Protein AF-A0A399QCA8-F1 (afdb_monomer_lite)

Secondary structure (DSSP, 8-state):
--SS------PPPPHHHHHHHHHHHHHHHHHHHHHHHHHHHHHHHTT-S-HHHHHHHHHHHHHIIIIIHHHHHHHHHTS--HHHHHTT-----TTSPPP---

Organism: NCBI:txid33014

Radius of gyration: 18.51 Å; chains: 1; bounding box: 32×26×60 Å

Foldseek 3Di:
DDDDPDPDPDDDDDPVLVVQLVVVLLVVLVVQLVVQLVVLVVCVVVVNDDPVRSVVSNVVSVCCSPPVVVVCQQAVVQQCHPSCVVSVHGDADPNRHTDHDD

InterPro domains:
  IPR010432 RDD [PF06271] (13-101)

Sequence (102 aa):
MVGEAVALDVRPAGFVLRAAGAAIDVIASLVVGLLLVLLVGRLAGAGLLDDASSAACAIAAVVLAIVVMPVVVEVASRGRSLGRWAVGARIVRADGGGIGLR

pLDDT: mean 91.01, std 11.08, range [40.28, 98.31]

Structure (mmCIF, N/CA/C/O backbone):
data_AF-A0A399QCA8-F1
#
_entry.id   AF-A0A399QCA8-F1
#
loop_
_atom_site.group_PDB
_atom_site.id
_atom_site.type_symbol
_atom_site.label_atom_id
_atom_site.label_alt_id
_atom_site.label_comp_id
_atom_site.label_asym_id
_atom_site.label_entity_id
_atom_site.label_seq_id
_atom_site.pdbx_PDB_ins_code
_atom_site.Cartn_x
_atom_site.Cartn_y
_atom_site.Cartn_z
_atom_site.occupancy
_atom_site.B_iso_or_equiv
_atom_site.auth_seq_id
_atom_site.auth_comp_id
_atom_site.auth_asym_id
_atom_site.auth_atom_id
_atom_site.pdbx_PDB_model_num
ATOM 1 N N . MET A 1 1 ? 5.084 12.518 29.125 1.00 40.28 1 MET A N 1
ATOM 2 C CA . MET A 1 1 ? 4.254 13.033 30.233 1.00 40.28 1 MET A CA 1
ATOM 3 C C . MET A 1 1 ? 2.833 13.143 29.721 1.00 40.28 1 MET A C 1
ATOM 5 O O . MET A 1 1 ? 2.639 13.744 28.674 1.00 40.28 1 MET A O 1
ATOM 9 N N . VAL A 1 2 ? 1.885 12.480 30.380 1.00 51.16 2 VAL A N 1
ATOM 10 C CA . VAL A 1 2 ? 0.460 12.527 30.029 1.00 51.16 2 VAL A CA 1
ATOM 11 C C . VAL A 1 2 ? -0.112 13.778 30.694 1.00 51.16 2 VAL A C 1
ATOM 13 O O . VAL A 1 2 ? -0.092 13.877 31.917 1.00 51.16 2 VAL A O 1
ATOM 16 N N . GLY A 1 3 ? -0.505 14.767 29.894 1.00 63.78 3 GLY A N 1
ATOM 17 C CA . GLY A 1 3 ? -1.218 15.951 30.367 1.00 63.78 3 GLY A CA 1
ATOM 18 C C . GLY A 1 3 ? -2.700 15.613 30.469 1.00 63.78 3 GLY A C 1
ATOM 19 O O . GLY A 1 3 ? -3.306 15.290 29.456 1.00 63.78 3 GLY A O 1
ATOM 20 N N . GLU A 1 4 ? -3.217 15.663 31.693 1.00 60.25 4 GLU A N 1
ATOM 21 C CA . GLU A 1 4 ? -4.560 15.273 32.142 1.00 60.25 4 GLU A CA 1
ATOM 22 C C . GLU A 1 4 ? -4.860 13.767 32.133 1.00 60.25 4 GLU A C 1
ATOM 24 O O . GLU A 1 4 ? -4.974 13.100 31.109 1.00 60.25 4 GLU A O 1
ATOM 29 N N . ALA A 1 5 ? -5.030 13.230 33.341 1.00 61.41 5 ALA A N 1
ATOM 30 C CA . ALA A 1 5 ? -5.483 11.877 33.628 1.00 61.41 5 ALA A CA 1
ATOM 31 C C . ALA A 1 5 ? -6.987 11.706 33.331 1.00 61.41 5 ALA A C 1
ATOM 33 O O . ALA A 1 5 ? -7.747 11.234 34.172 1.00 61.41 5 ALA A O 1
ATOM 34 N N . VAL A 1 6 ? -7.435 12.114 32.143 1.00 65.38 6 VAL A N 1
ATOM 35 C CA . VAL A 1 6 ? -8.775 11.790 31.657 1.00 65.38 6 VAL A CA 1
ATOM 36 C C . VAL A 1 6 ? -8.667 10.448 30.956 1.00 65.38 6 VAL A C 1
ATOM 38 O O . VAL A 1 6 ? -8.062 10.330 29.890 1.00 65.38 6 VAL A O 1
ATOM 41 N N . ALA A 1 7 ? -9.226 9.415 31.581 1.00 64.69 7 ALA A N 1
ATOM 42 C CA . ALA A 1 7 ? -9.406 8.129 30.932 1.00 64.69 7 ALA A CA 1
ATOM 43 C C . ALA A 1 7 ? -10.272 8.345 29.685 1.00 64.69 7 ALA A C 1
ATOM 45 O O . ALA A 1 7 ? -11.477 8.570 29.772 1.00 64.69 7 ALA A O 1
ATOM 46 N N . LEU A 1 8 ? -9.638 8.332 28.516 1.00 63.88 8 LEU A N 1
ATOM 47 C CA . LEU A 1 8 ? -10.347 8.283 27.253 1.00 63.88 8 LEU A CA 1
ATOM 48 C C . LEU A 1 8 ? -11.073 6.935 27.198 1.00 63.88 8 LEU A C 1
ATOM 50 O O . LEU A 1 8 ? -10.425 5.890 27.127 1.00 63.88 8 LEU A O 1
ATOM 54 N N . ASP A 1 9 ? -12.406 6.963 27.241 1.00 71.12 9 ASP A N 1
ATOM 55 C CA . ASP A 1 9 ? -13.265 5.778 27.130 1.00 71.12 9 ASP A CA 1
ATOM 56 C C . ASP A 1 9 ? -13.312 5.282 25.672 1.00 71.12 9 ASP A C 1
ATOM 58 O O . ASP A 1 9 ? -14.334 5.293 24.986 1.00 71.12 9 ASP A O 1
ATOM 62 N N . VAL A 1 10 ? -12.138 4.932 25.135 1.00 76.75 10 VAL A N 1
ATOM 63 C CA . VAL A 1 10 ? -11.992 4.346 23.802 1.00 76.75 10 VAL A CA 1
ATOM 64 C C . VAL A 1 10 ? -11.924 2.844 23.960 1.00 76.75 10 VAL A C 1
ATOM 66 O O . VAL A 1 10 ? -10.936 2.288 24.438 1.00 76.75 10 VAL A O 1
ATOM 69 N N . ARG A 1 11 ? -12.971 2.166 23.499 1.00 83.62 11 ARG A N 1
ATOM 70 C CA . ARG A 1 11 ? -12.979 0.710 23.448 1.00 83.62 11 ARG A CA 1
ATOM 71 C C . ARG A 1 11 ? -11.988 0.224 22.381 1.00 83.62 11 ARG A C 1
ATOM 73 O O . ARG A 1 11 ? -12.168 0.548 21.203 1.00 83.62 11 ARG A O 1
ATOM 80 N N . PRO A 1 12 ? -10.969 -0.579 22.736 1.00 86.69 12 PRO A N 1
ATOM 81 C CA . PRO A 1 12 ? -10.061 -1.140 21.746 1.00 86.69 12 PRO A CA 1
ATOM 82 C C . PRO A 1 12 ? -10.813 -2.070 20.792 1.00 86.69 12 PRO A C 1
ATOM 84 O O . PRO A 1 12 ? -11.610 -2.908 21.221 1.00 86.69 12 PRO A O 1
ATOM 87 N N . ALA A 1 13 ? -10.532 -1.964 19.493 1.00 90.75 13 ALA A N 1
ATOM 88 C CA . ALA A 1 13 ? -11.018 -2.941 18.527 1.00 90.75 13 ALA A CA 1
ATOM 89 C C . ALA A 1 13 ? -10.428 -4.327 18.844 1.00 90.75 13 ALA A C 1
ATOM 91 O O . ALA A 1 13 ? -9.222 -4.462 19.077 1.00 90.75 13 ALA A O 1
ATOM 92 N N . GLY A 1 14 ? -11.272 -5.363 18.825 1.00 93.94 14 GLY A N 1
ATOM 93 C CA . GLY A 1 14 ? -10.844 -6.741 19.068 1.00 93.94 14 GLY A CA 1
ATOM 94 C C . GLY A 1 14 ? -9.784 -7.212 18.065 1.00 93.94 14 GLY A C 1
ATOM 95 O O . GLY A 1 14 ? -9.730 -6.732 16.931 1.00 93.94 14 GLY A O 1
ATOM 96 N N . PHE A 1 15 ? -8.950 -8.178 18.466 1.00 94.88 15 PHE A N 1
ATOM 97 C CA . PHE A 1 15 ? -7.845 -8.691 17.644 1.00 94.88 15 PHE A CA 1
ATOM 98 C C . PHE A 1 15 ? -8.286 -9.072 16.223 1.00 94.88 15 PHE A C 1
ATOM 100 O O . PHE A 1 15 ? -7.673 -8.620 15.258 1.00 94.88 15 PHE A O 1
ATOM 107 N N . VAL A 1 16 ? -9.387 -9.821 16.105 1.00 96.25 16 VAL A N 1
ATOM 108 C CA . VAL A 1 16 ? -9.932 -10.291 14.821 1.00 96.25 16 VAL A CA 1
ATOM 109 C C . VAL A 1 16 ? -10.335 -9.126 13.915 1.00 96.25 16 VAL A C 1
ATOM 111 O O . VAL A 1 16 ? -9.971 -9.120 12.746 1.00 96.25 16 VAL A O 1
ATOM 114 N N . LEU A 1 17 ? -11.008 -8.100 14.446 1.00 95.25 17 LEU A N 1
ATOM 115 C CA . LEU A 1 17 ? -11.399 -6.919 13.663 1.00 9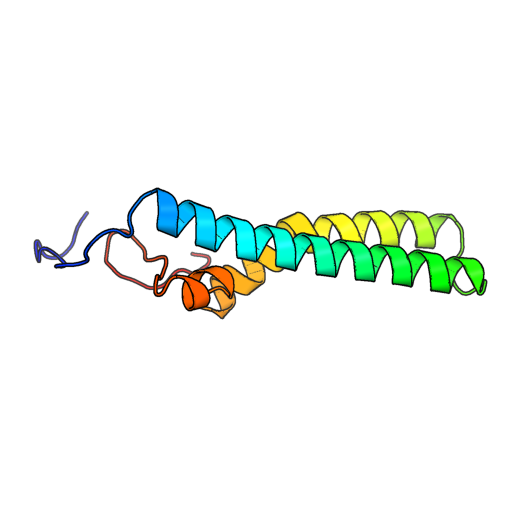5.25 17 LEU A CA 1
ATOM 116 C C . LEU A 1 17 ? -10.179 -6.121 13.200 1.00 95.25 17 LEU A C 1
ATOM 118 O O . LEU A 1 17 ? -10.146 -5.631 12.073 1.00 95.25 17 LEU A O 1
ATOM 122 N N . ARG A 1 18 ? -9.139 -6.017 14.040 1.00 94.00 18 ARG A N 1
ATOM 123 C CA . ARG A 1 18 ? -7.886 -5.367 13.630 1.00 94.00 18 ARG A CA 1
ATOM 124 C C . ARG A 1 18 ? -7.201 -6.135 12.503 1.00 94.00 18 ARG A C 1
ATOM 126 O O . ARG A 1 18 ? -6.721 -5.489 11.577 1.00 94.00 18 ARG A O 1
ATOM 133 N N . ALA A 1 19 ? -7.161 -7.464 12.594 1.00 96.31 19 ALA A N 1
ATOM 134 C CA . ALA A 1 19 ? -6.582 -8.327 11.570 1.00 96.31 19 ALA A CA 1
ATOM 135 C C . ALA A 1 19 ? -7.391 -8.277 10.266 1.00 96.31 19 ALA A C 1
ATOM 137 O O . ALA A 1 19 ? -6.803 -8.126 9.204 1.00 96.31 19 ALA A O 1
ATOM 138 N N . ALA A 1 20 ? -8.724 -8.313 10.342 1.00 97.38 20 ALA A N 1
ATOM 139 C CA . ALA A 1 20 ? -9.604 -8.205 9.181 1.00 97.38 20 ALA A CA 1
ATOM 140 C C . ALA A 1 20 ? -9.440 -6.859 8.458 1.00 97.38 20 ALA A C 1
ATOM 142 O O . ALA A 1 20 ? -9.257 -6.835 7.244 1.00 97.38 20 ALA A O 1
ATOM 143 N N . GLY A 1 21 ? -9.416 -5.746 9.200 1.00 96.56 21 GLY A N 1
ATOM 144 C CA . GLY A 1 21 ? -9.151 -4.429 8.617 1.00 96.56 21 GLY A CA 1
ATOM 145 C C . GLY A 1 21 ? -7.769 -4.360 7.958 1.00 96.56 21 GLY A C 1
ATOM 146 O O . GLY A 1 21 ? -7.654 -3.930 6.816 1.00 96.56 21 GLY A O 1
ATOM 147 N N . ALA A 1 22 ? -6.730 -4.866 8.630 1.00 95.06 22 ALA A N 1
ATOM 148 C CA . ALA A 1 22 ? -5.385 -4.915 8.057 1.00 95.06 22 ALA A CA 1
ATOM 149 C C . ALA A 1 22 ? -5.308 -5.800 6.800 1.00 95.06 22 ALA A C 1
ATOM 151 O O . ALA A 1 22 ? -4.640 -5.434 5.839 1.00 95.06 22 ALA A O 1
ATOM 152 N N . ALA A 1 23 ? -6.010 -6.936 6.773 1.00 97.44 23 ALA A N 1
ATOM 153 C CA . ALA A 1 23 ? -6.053 -7.818 5.610 1.00 97.44 23 ALA A CA 1
ATOM 154 C C . ALA A 1 23 ? -6.665 -7.118 4.391 1.00 97.44 23 ALA A C 1
ATOM 156 O O . ALA A 1 23 ? -6.131 -7.234 3.292 1.00 97.44 23 ALA A O 1
ATOM 157 N N . ILE A 1 24 ? -7.736 -6.344 4.586 1.00 97.19 24 ILE A N 1
ATOM 158 C CA . ILE A 1 24 ? -8.352 -5.550 3.516 1.00 97.19 24 ILE A CA 1
ATOM 159 C C . ILE A 1 24 ? -7.365 -4.507 2.972 1.00 97.19 24 ILE A C 1
ATOM 161 O O . ILE A 1 24 ? -7.212 -4.394 1.757 1.00 97.19 24 ILE A O 1
ATOM 165 N N . ASP A 1 25 ? -6.659 -3.786 3.847 1.00 96.44 25 ASP A N 1
ATOM 166 C CA . ASP A 1 25 ? -5.666 -2.784 3.433 1.00 96.44 25 ASP A CA 1
ATOM 167 C C . ASP A 1 25 ? -4.483 -3.414 2.677 1.00 96.44 25 ASP A C 1
ATOM 169 O O . ASP A 1 25 ? -4.024 -2.871 1.667 1.00 96.44 25 ASP A O 1
ATOM 173 N N . VAL A 1 26 ? -4.018 -4.586 3.122 1.00 96.19 26 VAL A N 1
ATOM 174 C CA . VAL A 1 26 ? -2.964 -5.354 2.444 1.00 96.19 26 VAL A CA 1
ATOM 175 C C . VAL A 1 26 ? -3.436 -5.807 1.068 1.00 96.19 26 VAL A C 1
ATOM 177 O O . VAL A 1 26 ? -2.730 -5.590 0.089 1.00 96.19 26 VAL A O 1
ATOM 180 N N . ILE A 1 27 ? -4.635 -6.385 0.964 1.00 97.69 27 ILE A N 1
ATOM 181 C CA . ILE A 1 27 ? -5.192 -6.829 -0.320 1.00 97.69 27 ILE A CA 1
ATOM 182 C C . ILE A 1 27 ? -5.330 -5.643 -1.277 1.00 97.69 27 ILE A C 1
ATOM 184 O O . ILE A 1 27 ? -4.898 -5.741 -2.422 1.00 97.69 27 ILE A O 1
ATOM 188 N N . ALA A 1 28 ? -5.866 -4.510 -0.817 1.00 96.94 28 ALA A N 1
ATOM 189 C CA . ALA A 1 28 ? -5.984 -3.305 -1.635 1.00 96.94 28 ALA A CA 1
ATOM 190 C C . ALA A 1 28 ? -4.616 -2.824 -2.150 1.00 96.94 28 ALA A C 1
ATOM 192 O O . ALA A 1 28 ? -4.467 -2.529 -3.336 1.00 96.94 28 ALA A O 1
ATOM 193 N N . SER A 1 29 ? -3.605 -2.811 -1.278 1.00 96.81 29 SER A N 1
ATOM 194 C CA . SER A 1 29 ? -2.238 -2.417 -1.634 1.00 96.81 29 SER A CA 1
ATOM 195 C C . SER A 1 29 ? -1.606 -3.383 -2.645 1.00 96.81 29 SER A C 1
ATOM 197 O O . SER A 1 29 ? -0.992 -2.948 -3.619 1.00 96.81 29 SER A O 1
ATOM 199 N N . LEU A 1 30 ? -1.809 -4.694 -2.473 1.00 96.38 30 LEU A N 1
ATOM 200 C CA . LEU A 1 30 ? -1.329 -5.719 -3.405 1.00 96.38 30 LEU A CA 1
ATOM 201 C C . LEU A 1 30 ? -2.012 -5.626 -4.771 1.00 96.38 30 LEU A C 1
ATOM 203 O O . LEU A 1 30 ? -1.339 -5.756 -5.790 1.00 96.38 30 LEU A O 1
ATOM 207 N N . VAL A 1 31 ? -3.323 -5.370 -4.808 1.00 97.75 31 VAL A N 1
ATOM 208 C CA . VAL A 1 31 ? -4.064 -5.166 -6.063 1.00 97.75 31 VAL A CA 1
ATOM 209 C C . VAL A 1 31 ? -3.501 -3.965 -6.817 1.00 97.75 31 VAL A C 1
ATOM 211 O O . VAL A 1 31 ? -3.219 -4.070 -8.007 1.00 97.75 31 VAL A O 1
ATOM 214 N N . VAL A 1 32 ? -3.271 -2.842 -6.135 1.00 97.38 32 VAL A N 1
ATOM 215 C CA . VAL A 1 32 ? -2.683 -1.647 -6.758 1.00 97.38 32 VAL A CA 1
ATOM 216 C C . VAL A 1 32 ? -1.263 -1.926 -7.249 1.00 97.38 32 VAL A C 1
ATOM 218 O O . VAL A 1 32 ? -0.939 -1.594 -8.387 1.00 97.38 32 VAL A O 1
ATOM 221 N N . GLY A 1 33 ? -0.434 -2.595 -6.443 1.00 97.12 33 GLY A N 1
ATOM 222 C CA . GLY A 1 33 ? 0.914 -2.999 -6.847 1.00 97.12 33 GLY A CA 1
ATOM 223 C C . GLY A 1 33 ? 0.922 -3.897 -8.082 1.00 97.12 33 GLY A C 1
ATOM 224 O O . GLY A 1 33 ? 1.681 -3.648 -9.017 1.00 97.12 33 GLY A O 1
ATOM 225 N N . LEU A 1 34 ? 0.030 -4.889 -8.133 1.00 97.81 34 LEU A N 1
ATOM 226 C CA . LEU A 1 34 ? -0.134 -5.758 -9.295 1.00 97.81 34 LEU A CA 1
ATOM 227 C C . LEU A 1 34 ? -0.526 -4.955 -10.541 1.00 97.81 34 LEU A C 1
ATOM 229 O O . LEU A 1 34 ? 0.071 -5.145 -11.597 1.00 97.81 34 LEU A O 1
ATOM 233 N N . LEU A 1 35 ? -1.489 -4.037 -10.425 1.00 98.31 35 LEU A N 1
ATOM 234 C CA . LEU A 1 35 ? -1.908 -3.182 -11.539 1.00 98.31 35 LEU A CA 1
ATOM 235 C C . LEU A 1 35 ? -0.764 -2.296 -12.048 1.00 98.31 35 LEU A C 1
ATOM 237 O O . LEU A 1 35 ? -0.608 -2.152 -13.259 1.00 98.31 35 LEU A O 1
ATOM 241 N N . LEU A 1 36 ? 0.061 -1.746 -11.153 1.00 98.19 36 LEU A N 1
ATOM 242 C CA . LEU A 1 36 ? 1.232 -0.954 -11.530 1.00 98.19 36 LEU A CA 1
ATOM 243 C C . LEU A 1 36 ? 2.284 -1.801 -12.256 1.00 98.19 36 LEU A C 1
ATOM 245 O O . LEU A 1 36 ? 2.787 -1.382 -13.294 1.00 98.19 36 LEU A O 1
ATOM 249 N N . VAL A 1 37 ? 2.587 -3.007 -11.767 1.00 97.31 37 VAL A N 1
ATOM 250 C CA . VAL A 1 37 ? 3.531 -3.918 -12.439 1.00 97.31 37 VAL A CA 1
ATOM 251 C C . VAL A 1 37 ? 3.009 -4.333 -13.816 1.00 97.31 37 VAL A C 1
ATOM 253 O O . VAL A 1 37 ? 3.759 -4.312 -14.792 1.00 97.31 37 VAL A O 1
ATOM 256 N N . LEU A 1 38 ? 1.715 -4.652 -13.928 1.00 98.06 38 LEU A N 1
ATOM 257 C CA . LEU A 1 38 ? 1.085 -4.954 -15.214 1.00 98.06 38 LEU A CA 1
ATOM 258 C C . LEU A 1 38 ? 1.164 -3.760 -16.169 1.00 98.06 38 LEU A C 1
ATOM 260 O O . LEU A 1 38 ? 1.485 -3.951 -17.339 1.00 98.06 38 LEU A O 1
ATOM 264 N N . LEU A 1 39 ? 0.921 -2.540 -15.685 1.00 98.06 39 LEU A N 1
ATOM 265 C CA . LEU A 1 39 ? 1.056 -1.319 -16.479 1.00 98.06 39 LEU A CA 1
ATOM 266 C C . LEU A 1 39 ? 2.486 -1.153 -17.008 1.00 98.06 39 LEU A C 1
ATOM 268 O O . LEU A 1 39 ? 2.662 -0.943 -18.205 1.00 98.06 39 LEU A O 1
ATOM 272 N N . VAL A 1 40 ? 3.499 -1.310 -16.153 1.00 98.00 40 VAL A N 1
ATOM 273 C CA . VAL A 1 40 ? 4.912 -1.247 -16.566 1.00 98.00 40 VAL A CA 1
ATOM 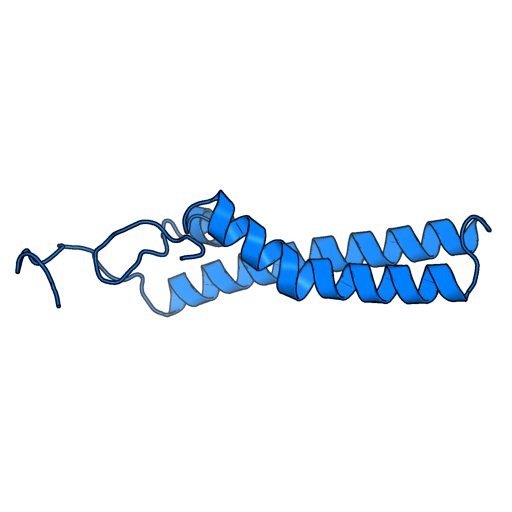274 C C . VAL A 1 40 ? 5.214 -2.298 -17.635 1.00 98.00 40 VAL A C 1
ATOM 276 O O . VAL A 1 40 ? 5.790 -1.964 -18.667 1.00 98.00 40 VAL A O 1
ATOM 279 N N . GLY A 1 41 ? 4.754 -3.539 -17.448 1.00 97.12 41 GLY A N 1
ATOM 280 C CA . GLY A 1 41 ? 4.920 -4.605 -18.440 1.00 97.12 41 GLY A CA 1
ATOM 281 C C . GLY A 1 41 ? 4.245 -4.297 -19.781 1.00 97.12 41 GLY A C 1
ATOM 282 O O . GLY A 1 41 ? 4.803 -4.592 -20.836 1.00 97.12 41 GLY A O 1
ATOM 283 N N . ARG A 1 42 ? 3.070 -3.651 -19.769 1.00 98.19 42 ARG A N 1
ATOM 284 C CA . ARG A 1 42 ? 2.383 -3.202 -20.993 1.00 98.19 42 ARG A CA 1
ATOM 285 C C . ARG A 1 42 ? 3.146 -2.094 -21.713 1.00 98.19 42 ARG A C 1
ATOM 287 O O . ARG A 1 42 ? 3.241 -2.143 -22.935 1.00 98.19 42 ARG A O 1
ATOM 294 N N . LEU A 1 43 ? 3.689 -1.125 -20.977 1.00 98.12 43 LEU A N 1
ATOM 295 C CA . LEU A 1 43 ? 4.487 -0.037 -21.548 1.00 98.12 43 LEU A CA 1
ATOM 296 C C . LEU A 1 43 ? 5.796 -0.563 -22.151 1.00 98.12 43 LEU A C 1
ATOM 298 O O . LEU A 1 43 ? 6.143 -0.195 -23.271 1.00 98.12 43 LEU A O 1
ATOM 302 N N . ALA A 1 44 ? 6.473 -1.477 -21.452 1.00 97.25 44 ALA A N 1
ATOM 303 C CA . ALA A 1 44 ? 7.667 -2.146 -21.960 1.00 97.25 44 ALA A CA 1
ATOM 304 C C . ALA A 1 44 ? 7.362 -2.965 -23.227 1.00 97.25 44 ALA A C 1
ATOM 306 O O . ALA A 1 44 ? 8.035 -2.808 -24.241 1.00 97.25 44 ALA A O 1
ATOM 307 N N . GLY A 1 45 ? 6.287 -3.765 -23.224 1.00 96.94 45 GLY A N 1
ATOM 308 C CA . GLY A 1 45 ? 5.864 -4.541 -24.397 1.00 96.94 45 GLY A CA 1
ATOM 309 C C . GLY A 1 45 ? 5.443 -3.692 -25.604 1.00 96.94 45 GLY A C 1
ATOM 310 O O . GLY A 1 45 ? 5.481 -4.173 -26.732 1.00 96.94 45 GLY A O 1
ATOM 311 N N . ALA A 1 46 ? 5.070 -2.428 -25.383 1.00 97.62 46 ALA A N 1
ATOM 312 C CA . ALA A 1 46 ? 4.791 -1.452 -26.435 1.00 97.62 46 ALA A CA 1
ATOM 313 C C . ALA A 1 46 ? 6.047 -0.699 -26.926 1.00 97.62 46 ALA A C 1
ATOM 315 O O . ALA A 1 46 ? 5.926 0.173 -27.783 1.00 97.62 46 ALA A O 1
ATOM 316 N N . GLY A 1 47 ? 7.235 -0.998 -26.385 1.00 96.44 47 GLY A N 1
ATOM 317 C CA . GLY A 1 47 ? 8.492 -0.330 -26.738 1.00 96.44 47 GLY A CA 1
ATOM 318 C C . GLY A 1 47 ? 8.631 1.094 -26.186 1.00 96.44 47 GLY A C 1
ATOM 319 O O . GLY A 1 47 ? 9.450 1.859 -26.684 1.00 96.44 47 GLY A O 1
ATOM 320 N N . LEU A 1 48 ? 7.827 1.470 -25.183 1.00 97.31 48 LEU A N 1
ATOM 321 C CA . LEU A 1 48 ? 7.841 2.811 -24.576 1.00 97.31 48 LEU A CA 1
ATOM 322 C C . LEU A 1 48 ? 8.871 2.955 -23.446 1.00 97.31 48 LEU A C 1
ATOM 324 O O . LEU A 1 48 ? 9.123 4.070 -22.995 1.00 97.31 48 LEU A O 1
ATOM 328 N N . LEU A 1 49 ? 9.427 1.843 -22.962 1.00 97.38 49 LEU A N 1
ATOM 329 C CA . LEU A 1 49 ? 10.438 1.796 -21.909 1.00 97.38 49 LEU 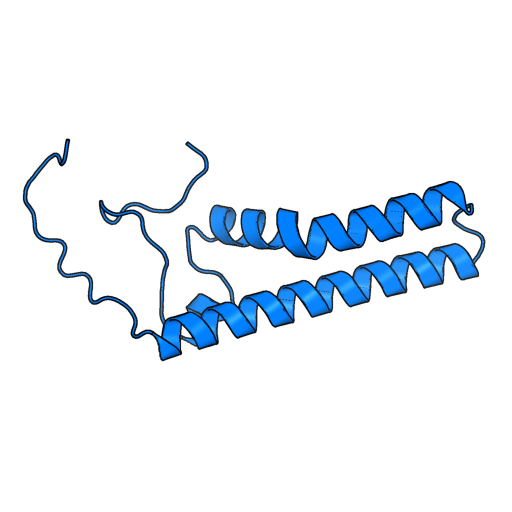A CA 1
ATOM 330 C C . LEU A 1 49 ? 11.608 0.940 -22.386 1.00 97.38 49 LEU A C 1
ATOM 332 O O . LEU A 1 49 ? 11.388 -0.127 -22.957 1.00 97.38 49 LEU A O 1
ATOM 336 N N . ASP A 1 50 ? 12.832 1.390 -22.118 1.00 97.31 50 ASP A N 1
ATOM 337 C CA . ASP A 1 50 ? 14.013 0.539 -22.229 1.00 97.31 50 ASP A CA 1
ATOM 338 C C . ASP A 1 50 ? 14.111 -0.420 -21.027 1.00 97.31 50 ASP A C 1
ATOM 340 O O . ASP A 1 50 ? 13.391 -0.290 -20.027 1.00 97.31 50 ASP A O 1
ATOM 344 N N . ASP A 1 51 ? 15.008 -1.403 -21.117 1.00 95.12 51 ASP A N 1
ATOM 345 C CA . ASP A 1 51 ? 15.169 -2.427 -20.079 1.00 95.12 51 ASP A CA 1
ATOM 346 C C . ASP A 1 51 ? 15.471 -1.804 -18.709 1.00 95.12 51 ASP A C 1
ATOM 348 O O . ASP A 1 51 ? 14.878 -2.192 -17.700 1.00 95.12 51 ASP A O 1
ATOM 352 N N . ALA A 1 52 ? 16.330 -0.783 -18.675 1.00 97.31 52 ALA A N 1
ATOM 353 C CA . ALA A 1 52 ? 16.691 -0.084 -17.448 1.00 97.31 52 ALA A CA 1
ATOM 354 C C . ALA A 1 52 ? 15.487 0.628 -16.803 1.00 97.31 52 ALA A C 1
ATOM 356 O O . ALA A 1 52 ? 15.240 0.461 -15.604 1.00 97.31 52 ALA A O 1
ATOM 357 N N . SER A 1 53 ? 14.705 1.377 -17.585 1.00 97.50 53 SER A N 1
ATOM 358 C CA . SER A 1 53 ? 13.515 2.079 -17.094 1.00 97.50 53 SER A CA 1
ATOM 359 C C . SER A 1 53 ? 12.429 1.100 -16.667 1.00 97.50 53 SER A C 1
ATOM 361 O O . SER A 1 53 ? 11.792 1.311 -15.638 1.00 97.50 53 SER A O 1
ATOM 363 N N . SER A 1 54 ? 12.238 -0.001 -17.401 1.00 97.56 54 SER A N 1
ATOM 364 C CA . SER A 1 54 ? 11.260 -1.033 -17.039 1.00 97.56 54 SER A CA 1
ATOM 365 C C . SER A 1 54 ? 11.580 -1.670 -15.681 1.00 97.56 54 SER A C 1
ATOM 367 O O . SER A 1 54 ? 10.693 -1.776 -14.829 1.00 97.56 54 SER A O 1
ATOM 369 N N . ALA A 1 55 ? 12.852 -1.999 -15.428 1.00 96.62 55 ALA A N 1
ATOM 370 C CA . ALA A 1 55 ? 13.303 -2.554 -14.158 1.00 96.62 55 ALA A CA 1
ATOM 371 C C . ALA A 1 55 ? 13.133 -1.543 -13.014 1.00 96.62 55 ALA A C 1
ATOM 373 O O . ALA A 1 55 ? 12.582 -1.878 -11.962 1.00 96.62 55 ALA A O 1
ATOM 374 N N . ALA A 1 56 ? 13.535 -0.288 -13.235 1.00 97.94 56 ALA A N 1
ATOM 375 C CA . ALA A 1 56 ? 13.369 0.786 -12.260 1.00 97.94 56 ALA A CA 1
ATOM 376 C C . ALA A 1 56 ? 11.888 1.029 -11.917 1.00 97.94 56 ALA A C 1
ATOM 378 O O . ALA A 1 56 ? 11.529 1.095 -10.739 1.00 97.94 56 ALA A O 1
ATOM 379 N N . CYS A 1 57 ? 11.009 1.102 -12.920 1.00 98.06 57 CYS A N 1
ATOM 380 C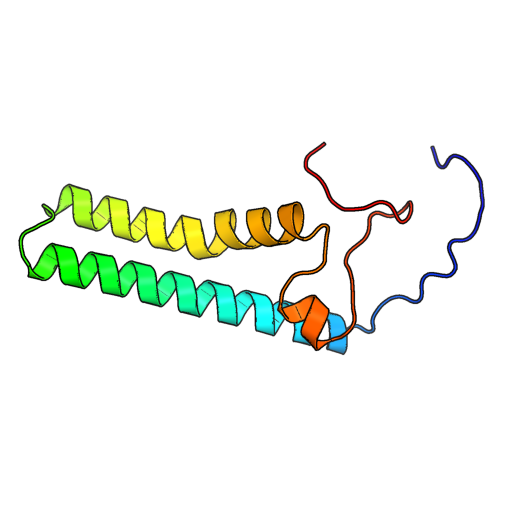 CA . CYS A 1 57 ? 9.573 1.285 -12.720 1.00 98.06 57 CYS A CA 1
ATOM 381 C C . CYS A 1 57 ? 8.924 0.090 -12.010 1.00 98.06 57 CYS A C 1
ATOM 383 O O . CYS A 1 57 ? 8.053 0.295 -11.166 1.00 98.06 57 CYS A O 1
ATOM 385 N N . ALA A 1 58 ? 9.349 -1.142 -12.300 1.00 96.25 58 ALA A N 1
ATOM 386 C CA . ALA A 1 58 ? 8.852 -2.328 -11.605 1.00 96.25 58 ALA A CA 1
ATOM 387 C C . ALA A 1 58 ? 9.227 -2.309 -10.112 1.00 96.25 58 ALA A C 1
ATOM 389 O O . ALA A 1 58 ? 8.373 -2.547 -9.257 1.00 96.25 58 ALA A O 1
ATOM 390 N N . ILE A 1 59 ? 10.473 -1.950 -9.782 1.00 97.12 59 ILE A N 1
ATOM 391 C CA . ILE A 1 59 ? 10.912 -1.778 -8.388 1.00 97.12 59 ILE A CA 1
ATOM 392 C C . ILE A 1 59 ? 10.113 -0.655 -7.716 1.00 97.12 59 ILE A C 1
ATOM 394 O O . ILE A 1 59 ? 9.596 -0.837 -6.612 1.00 97.12 59 ILE A O 1
ATOM 398 N N . ALA A 1 60 ? 9.959 0.489 -8.389 1.00 98.06 60 ALA A N 1
ATOM 399 C CA . ALA A 1 60 ? 9.185 1.613 -7.875 1.00 98.06 60 ALA A CA 1
ATOM 400 C C . ALA A 1 60 ? 7.724 1.226 -7.600 1.00 98.06 60 ALA A C 1
ATOM 402 O O . ALA A 1 60 ? 7.194 1.588 -6.554 1.00 98.06 60 ALA A O 1
ATOM 403 N N . ALA A 1 61 ? 7.089 0.443 -8.477 1.00 97.44 61 ALA A N 1
ATOM 404 C CA . ALA A 1 61 ? 5.729 -0.057 -8.283 1.00 97.44 61 ALA A CA 1
ATOM 405 C C . ALA A 1 61 ? 5.594 -0.896 -7.003 1.00 97.44 61 ALA A C 1
ATOM 407 O O . ALA A 1 61 ? 4.644 -0.712 -6.240 1.00 97.44 61 ALA A O 1
ATOM 408 N N . VAL A 1 62 ? 6.567 -1.770 -6.727 1.00 95.94 62 VAL A N 1
ATOM 409 C CA . VAL A 1 62 ? 6.591 -2.578 -5.499 1.00 95.94 62 VAL A CA 1
ATOM 410 C C . VAL A 1 62 ? 6.750 -1.691 -4.264 1.00 95.94 62 VAL A C 1
ATOM 412 O O . VAL A 1 62 ? 5.969 -1.816 -3.321 1.00 95.94 62 VAL A O 1
ATOM 415 N N . VAL A 1 63 ? 7.708 -0.758 -4.274 1.00 97.62 63 VAL A N 1
ATOM 416 C CA . VAL A 1 63 ? 7.935 0.183 -3.160 1.00 97.62 63 VAL A CA 1
ATOM 417 C C . VAL A 1 63 ? 6.702 1.053 -2.911 1.00 97.62 63 VAL A C 1
ATOM 419 O O . VAL A 1 63 ? 6.301 1.257 -1.761 1.00 97.62 63 VAL A O 1
ATOM 422 N N . LEU A 1 64 ? 6.065 1.531 -3.983 1.00 97.56 64 LEU A N 1
ATOM 423 C CA . LEU A 1 64 ? 4.830 2.298 -3.901 1.00 97.56 64 LEU A CA 1
ATOM 424 C C . LEU A 1 64 ? 3.724 1.488 -3.229 1.00 97.56 64 LEU A C 1
ATOM 426 O O . LEU A 1 64 ? 3.068 2.006 -2.334 1.00 97.56 64 LEU A O 1
ATOM 430 N N . ALA A 1 65 ? 3.548 0.226 -3.608 1.00 96.44 65 ALA A N 1
ATOM 431 C CA . ALA A 1 65 ? 2.488 -0.618 -3.075 1.00 96.44 65 ALA A CA 1
ATOM 432 C C . ALA A 1 65 ? 2.687 -0.981 -1.598 1.00 96.44 65 ALA A C 1
ATOM 434 O O . ALA A 1 65 ? 1.740 -0.908 -0.823 1.00 96.44 65 ALA A O 1
ATOM 435 N N . ILE A 1 66 ? 3.899 -1.369 -1.191 1.00 95.31 66 ILE A N 1
ATOM 436 C CA . ILE A 1 66 ? 4.119 -1.946 0.148 1.00 95.31 66 ILE A CA 1
ATOM 437 C C . ILE A 1 66 ? 4.570 -0.926 1.197 1.00 95.31 66 ILE A C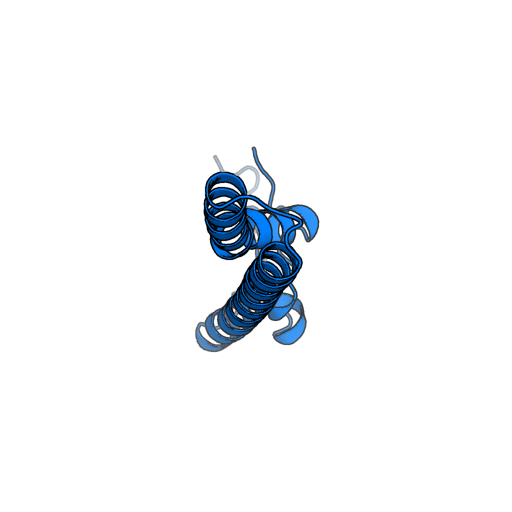 1
ATOM 439 O O . ILE A 1 66 ? 4.429 -1.185 2.389 1.00 95.31 66 ILE A O 1
ATOM 443 N N . VAL A 1 67 ? 5.119 0.219 0.775 1.00 95.62 67 VAL A N 1
ATOM 444 C CA . VAL A 1 67 ? 5.632 1.251 1.690 1.00 95.62 67 VAL A CA 1
ATOM 445 C C . VAL A 1 67 ? 4.845 2.543 1.544 1.00 95.62 67 VAL A C 1
ATOM 447 O O . VAL A 1 67 ? 4.228 3.008 2.499 1.00 95.62 67 VAL A O 1
ATOM 450 N N . VAL A 1 68 ? 4.863 3.142 0.353 1.00 96.69 68 VAL A N 1
ATOM 451 C CA . VAL A 1 68 ? 4.380 4.520 0.187 1.00 96.69 68 VAL A CA 1
ATOM 452 C C . VAL A 1 68 ? 2.866 4.588 0.324 1.00 96.69 68 VAL A C 1
ATOM 454 O O . VAL A 1 68 ? 2.360 5.403 1.087 1.00 96.69 68 VAL A O 1
ATOM 457 N N . MET A 1 69 ? 2.139 3.716 -0.368 1.00 95.44 69 MET A N 1
ATOM 458 C CA . MET A 1 69 ? 0.683 3.673 -0.348 1.00 95.44 69 MET A CA 1
ATOM 459 C C . MET A 1 69 ? 0.116 3.470 1.063 1.00 95.44 69 MET A C 1
ATOM 461 O O . MET A 1 69 ? -0.679 4.317 1.471 1.00 95.44 69 MET A O 1
ATOM 465 N N . PRO A 1 70 ? 0.506 2.442 1.846 1.00 93.06 70 PRO A N 1
ATOM 466 C CA . PRO A 1 70 ? -0.046 2.267 3.187 1.00 93.06 70 PRO A CA 1
ATOM 467 C C . PRO A 1 70 ? 0.273 3.456 4.099 1.00 93.06 70 PRO A C 1
ATOM 469 O O . PRO A 1 70 ? -0.606 3.906 4.831 1.00 93.06 70 PRO A O 1
ATOM 472 N N . VAL A 1 71 ? 1.479 4.031 4.012 1.00 93.69 71 VAL A N 1
ATOM 473 C CA . VAL A 1 71 ? 1.848 5.220 4.798 1.00 93.69 71 VAL A CA 1
ATOM 474 C C . VAL A 1 71 ? 1.003 6.432 4.403 1.00 93.69 71 VAL A C 1
ATOM 476 O O . VAL A 1 71 ? 0.432 7.094 5.269 1.00 93.69 71 VAL A O 1
ATOM 479 N N . VAL A 1 72 ? 0.888 6.720 3.105 1.00 94.69 72 VAL A N 1
ATOM 480 C CA . VAL A 1 72 ? 0.112 7.858 2.595 1.00 94.69 72 VAL A CA 1
ATOM 481 C C . VAL A 1 72 ? -1.359 7.712 2.961 1.00 94.69 72 VAL A C 1
ATOM 483 O O . VAL A 1 72 ? -1.952 8.670 3.452 1.00 94.69 72 VAL A O 1
ATOM 486 N N . VAL A 1 73 ? -1.944 6.527 2.779 1.00 94.69 73 VAL A N 1
ATOM 487 C CA . VAL A 1 73 ? -3.342 6.255 3.138 1.00 94.69 73 VAL A CA 1
ATOM 488 C C . VAL A 1 73 ? -3.558 6.462 4.632 1.00 94.69 73 VAL A C 1
ATOM 490 O O . VAL A 1 73 ? -4.510 7.139 5.022 1.00 94.69 73 VAL A O 1
ATOM 493 N N . GLU A 1 74 ? -2.677 5.941 5.482 1.00 92.06 74 GLU A N 1
ATOM 494 C CA . GLU A 1 74 ? -2.816 6.056 6.933 1.00 92.06 74 GLU A CA 1
ATOM 495 C C . GLU A 1 74 ? -2.719 7.516 7.408 1.00 92.06 74 GLU A C 1
ATOM 497 O O . GLU A 1 74 ? -3.545 7.983 8.202 1.00 92.06 74 GLU A O 1
ATOM 502 N N . VAL A 1 75 ? -1.752 8.267 6.869 1.00 92.19 75 VAL A N 1
ATOM 503 C CA . VAL A 1 75 ? -1.524 9.680 7.201 1.00 92.19 75 VAL A CA 1
ATOM 504 C C . VAL A 1 75 ? -2.655 10.561 6.668 1.00 92.19 75 VAL A C 1
ATOM 506 O O . VAL A 1 75 ? -3.233 11.344 7.426 1.00 92.19 75 VAL A O 1
ATOM 509 N N . ALA A 1 76 ? -3.019 10.417 5.393 1.00 93.88 76 ALA A N 1
ATOM 510 C CA . ALA A 1 76 ? -4.065 11.220 4.762 1.00 93.88 76 ALA A CA 1
ATOM 511 C C . ALA A 1 76 ? -5.447 10.948 5.378 1.00 93.88 76 ALA A C 1
ATOM 513 O O . ALA A 1 76 ? -6.234 11.875 5.577 1.00 93.88 76 ALA A O 1
ATOM 514 N N . SER A 1 77 ? -5.728 9.695 5.750 1.00 92.88 77 SER A N 1
ATOM 515 C CA . SER A 1 77 ? -7.001 9.311 6.375 1.00 92.88 77 SER A CA 1
ATOM 516 C C . SER A 1 77 ? -7.074 9.589 7.882 1.00 92.88 77 SER A C 1
ATOM 518 O O . SER A 1 77 ? -8.150 9.477 8.484 1.00 92.88 77 SER A O 1
ATOM 520 N N . ARG A 1 78 ? -5.952 9.971 8.512 1.00 91.88 78 ARG A N 1
ATOM 521 C CA . ARG A 1 78 ? -5.818 10.147 9.971 1.00 91.88 78 ARG A CA 1
ATOM 522 C C . ARG A 1 78 ? -6.233 8.892 10.752 1.00 91.88 78 ARG A C 1
ATOM 524 O O . ARG A 1 78 ? -6.932 8.995 11.774 1.00 91.88 78 ARG A O 1
ATOM 531 N N . GLY A 1 79 ? -5.815 7.731 10.247 1.00 90.75 79 GLY A N 1
ATOM 532 C CA . GLY A 1 79 ? -6.061 6.414 10.836 1.00 90.75 79 GLY A CA 1
ATOM 533 C C . GLY A 1 79 ? -7.360 5.728 10.418 1.00 90.75 79 GLY A C 1
ATOM 534 O O . GLY A 1 79 ? -7.865 4.873 11.147 1.00 90.75 79 GLY A O 1
ATOM 535 N N . ARG A 1 80 ? -7.944 6.131 9.285 1.00 93.31 80 ARG A N 1
ATOM 536 C CA . ARG A 1 80 ? -9.204 5.599 8.748 1.00 93.31 80 ARG A CA 1
ATOM 537 C C . ARG A 1 80 ? -9.008 5.082 7.319 1.00 93.31 80 ARG A C 1
ATOM 539 O O . ARG A 1 80 ? -9.628 5.593 6.390 1.00 93.31 80 ARG A O 1
ATOM 546 N N . SER A 1 81 ? -8.131 4.097 7.150 1.00 93.88 81 SER A N 1
ATOM 547 C CA . SER A 1 81 ? -7.940 3.376 5.884 1.00 93.88 81 SER A CA 1
ATOM 548 C C . SER A 1 81 ? -9.198 2.601 5.456 1.00 93.88 81 SER A C 1
ATOM 550 O O . SER A 1 81 ? -10.149 2.448 6.224 1.00 93.88 81 SER A O 1
ATOM 552 N N . LEU A 1 82 ? -9.210 2.080 4.230 1.00 93.44 82 LEU A N 1
ATOM 553 C CA . LEU A 1 82 ? -10.353 1.357 3.663 1.00 93.44 82 LEU A CA 1
ATOM 554 C C . LEU A 1 82 ? -10.774 0.164 4.536 1.00 93.44 82 LEU A C 1
ATOM 556 O O . LEU A 1 82 ? -11.951 0.011 4.867 1.00 93.44 82 LEU A O 1
ATOM 560 N N . GLY A 1 83 ? -9.811 -0.638 4.985 1.00 95.31 83 GLY A N 1
ATOM 561 C CA . GLY A 1 83 ? -10.057 -1.748 5.894 1.00 95.31 83 GLY A CA 1
ATOM 562 C C . GLY A 1 83 ? -10.584 -1.298 7.252 1.00 95.31 83 GLY A C 1
ATOM 563 O O . GLY A 1 83 ? -11.428 -1.971 7.841 1.00 95.31 83 GLY A O 1
ATOM 564 N N . ARG A 1 84 ? -10.159 -0.125 7.736 1.00 95.69 84 ARG A N 1
ATOM 565 C CA . ARG A 1 84 ? -10.664 0.467 8.985 1.00 95.69 84 ARG A CA 1
ATOM 566 C C . ARG A 1 84 ? -12.115 0.915 8.866 1.00 95.69 84 ARG A C 1
ATOM 568 O O . ARG A 1 84 ? -12.872 0.685 9.805 1.00 95.69 84 ARG A O 1
ATOM 575 N N . TRP A 1 85 ? -12.523 1.464 7.721 1.00 95.00 85 TRP A N 1
ATOM 576 C CA . TRP A 1 85 ? -13.934 1.768 7.455 1.00 95.00 85 TRP A CA 1
ATOM 577 C C . TRP A 1 85 ? -14.775 0.496 7.426 1.00 95.00 85 TRP A C 1
ATOM 579 O O . TRP A 1 85 ? -15.831 0.456 8.051 1.00 95.00 85 TRP A O 1
ATOM 589 N N . ALA A 1 86 ? -14.279 -0.558 6.773 1.00 95.75 86 ALA A N 1
ATOM 590 C CA . ALA A 1 86 ? -14.993 -1.826 6.659 1.00 95.75 86 ALA A CA 1
ATOM 591 C C . ALA A 1 86 ? -15.276 -2.484 8.022 1.00 95.75 86 ALA A C 1
ATOM 593 O O . ALA A 1 86 ? -16.336 -3.075 8.208 1.00 95.75 86 ALA A O 1
ATOM 594 N N . VAL A 1 87 ? -14.356 -2.363 8.987 1.00 96.06 87 VAL A N 1
ATOM 595 C CA . VAL A 1 87 ? -14.523 -2.939 10.337 1.00 96.06 87 VAL A CA 1
ATOM 596 C C . VAL A 1 87 ? -15.018 -1.939 11.390 1.00 96.06 87 VAL A C 1
ATOM 598 O O . VAL A 1 87 ? -15.080 -2.285 12.569 1.00 96.06 87 VAL A O 1
ATOM 601 N N . GLY A 1 88 ? -15.332 -0.698 11.001 1.00 93.94 88 GLY A N 1
ATOM 602 C CA . GLY A 1 88 ? -15.793 0.350 11.919 1.00 93.94 88 GLY A CA 1
ATOM 603 C C . GLY A 1 88 ? -14.750 0.790 12.957 1.00 93.94 88 GLY A C 1
ATOM 604 O O . GLY A 1 88 ? -15.110 1.176 14.067 1.00 93.94 88 GLY A O 1
ATOM 605 N N . ALA A 1 89 ? -13.458 0.710 12.628 1.00 93.56 89 ALA A N 1
ATOM 606 C CA . ALA A 1 89 ? -12.359 1.065 13.526 1.00 93.56 89 ALA A CA 1
ATOM 607 C C . ALA A 1 89 ? -11.616 2.330 13.070 1.00 93.56 89 ALA A C 1
ATOM 609 O O . ALA A 1 89 ? -11.754 2.804 11.946 1.00 93.56 89 ALA A O 1
ATOM 610 N N . ARG A 1 90 ? -10.768 2.859 13.953 1.00 92.94 90 ARG A N 1
ATOM 611 C CA . ARG A 1 90 ? -9.813 3.927 13.648 1.00 92.94 90 ARG A CA 1
ATOM 612 C C . ARG A 1 90 ? -8.545 3.716 14.464 1.00 92.94 90 ARG A C 1
ATOM 614 O O . ARG A 1 90 ? -8.632 3.39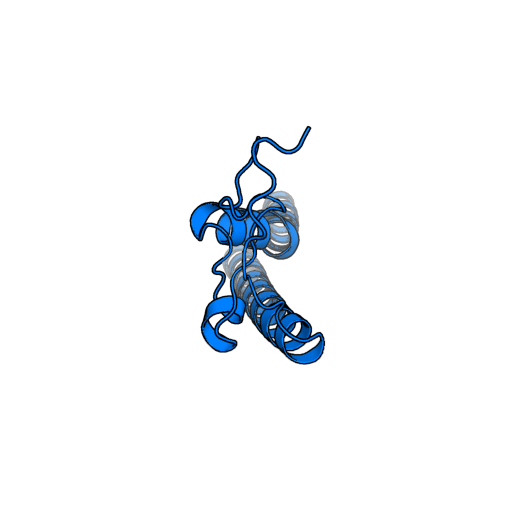6 15.647 1.00 92.94 90 ARG A O 1
ATOM 621 N N . ILE A 1 91 ? -7.385 3.919 13.851 1.00 91.25 91 ILE A N 1
ATOM 622 C CA . ILE A 1 91 ? -6.123 3.980 14.588 1.00 91.25 91 ILE A CA 1
ATOM 623 C C . ILE A 1 91 ? -5.960 5.399 15.151 1.00 91.25 91 ILE A C 1
ATOM 625 O O . ILE A 1 91 ? -6.146 6.404 14.460 1.00 91.25 91 ILE A O 1
ATOM 629 N N . VAL A 1 92 ? -5.642 5.475 16.439 1.00 91.06 92 VAL A N 1
ATOM 630 C CA . VAL A 1 92 ? -5.399 6.718 17.173 1.00 91.06 92 VAL A CA 1
ATOM 631 C C . VAL A 1 92 ? -4.105 6.600 17.963 1.00 91.06 92 VAL A C 1
ATOM 633 O O . VAL A 1 92 ? -3.637 5.499 18.253 1.00 91.06 92 VAL A O 1
ATOM 636 N N . ARG A 1 93 ? -3.521 7.746 18.304 1.00 87.56 93 ARG A N 1
ATOM 637 C CA . ARG A 1 93 ? -2.398 7.821 19.239 1.00 87.56 93 ARG A CA 1
ATOM 638 C C . ARG A 1 93 ? -2.869 7.486 20.658 1.00 87.56 93 ARG A C 1
ATOM 640 O O . ARG A 1 93 ? -4.064 7.488 20.942 1.00 87.56 93 ARG A O 1
ATOM 647 N N . ALA A 1 94 ? -1.921 7.227 21.556 1.00 85.12 94 ALA A N 1
ATOM 648 C CA . ALA A 1 94 ? -2.214 6.908 22.957 1.00 85.12 94 ALA A CA 1
ATOM 649 C C . ALA A 1 94 ? -2.984 8.025 23.695 1.00 85.12 94 ALA A C 1
ATOM 651 O O . ALA A 1 94 ? -3.690 7.744 24.653 1.00 85.12 94 ALA A O 1
ATOM 652 N N . ASP A 1 95 ? -2.877 9.272 23.225 1.00 82.56 95 ASP A N 1
ATOM 653 C CA . ASP A 1 95 ? -3.613 10.448 23.707 1.00 82.56 95 ASP A CA 1
ATOM 654 C C . ASP A 1 95 ? -4.964 10.661 22.985 1.00 82.56 95 ASP A C 1
ATOM 656 O O . ASP A 1 95 ? -5.579 11.714 23.110 1.00 82.56 95 ASP A O 1
ATOM 660 N N . GLY A 1 96 ? -5.423 9.703 22.168 1.00 81.69 96 GLY A N 1
ATOM 661 C CA . GLY A 1 96 ? -6.640 9.822 21.349 1.00 81.69 96 GLY A CA 1
ATOM 662 C C . GLY A 1 96 ? -6.488 10.719 20.113 1.00 81.69 96 GLY A C 1
ATOM 663 O O . GLY A 1 96 ? -7.395 10.799 19.273 1.00 81.69 96 GLY A O 1
ATOM 664 N N . GLY A 1 97 ? -5.328 11.361 19.953 1.00 84.38 97 GLY A N 1
ATOM 665 C CA . GLY A 1 97 ? -5.012 12.218 18.823 1.00 84.38 97 GLY A CA 1
ATOM 666 C C . GLY A 1 97 ? -4.977 11.462 17.493 1.00 84.38 97 GLY A C 1
ATOM 667 O O . GLY A 1 97 ? -4.756 10.251 17.418 1.00 84.38 97 GLY A O 1
ATOM 668 N N . GLY A 1 98 ? -5.186 12.193 16.396 1.00 84.12 98 GLY A N 1
ATOM 669 C CA . GLY A 1 98 ? -4.999 11.642 15.054 1.00 84.12 98 GLY A CA 1
ATOM 670 C C . GLY A 1 98 ? -3.538 11.330 14.734 1.00 84.12 98 GLY A C 1
ATOM 671 O O . GLY A 1 98 ? -2.620 11.982 15.238 1.00 84.12 98 GLY A O 1
ATOM 672 N N . ILE A 1 99 ? -3.348 10.347 13.858 1.00 85.75 99 ILE A N 1
ATOM 673 C CA . ILE A 1 99 ? -2.039 9.959 13.325 1.00 85.75 99 ILE A CA 1
ATOM 674 C C . ILE A 1 99 ? -1.480 11.086 12.454 1.00 85.75 99 ILE A C 1
ATOM 676 O O . ILE A 1 99 ? -2.232 11.791 11.779 1.00 85.75 99 ILE A O 1
ATOM 680 N N . GLY A 1 100 ? -0.162 11.264 12.493 1.00 82.44 100 GLY A N 1
ATOM 681 C CA . GLY A 1 100 ? 0.581 12.178 11.634 1.00 82.44 100 GLY A CA 1
ATOM 682 C C . GLY A 1 100 ? 2.080 11.900 11.720 1.00 82.44 100 GLY A C 1
ATOM 683 O O . GLY A 1 100 ? 2.524 11.217 12.639 1.00 82.44 100 GLY A O 1
ATOM 684 N N . LEU A 1 101 ? 2.836 12.437 10.765 1.00 78.81 101 LEU A N 1
ATOM 685 C CA . LEU A 1 101 ? 4.297 12.400 10.756 1.00 78.81 101 LEU A CA 1
ATOM 686 C C . LEU A 1 101 ? 4.798 13.559 11.628 1.00 78.81 101 LEU A C 1
ATOM 688 O O . LEU A 1 101 ? 4.680 14.717 11.229 1.00 78.81 101 LEU A O 1
ATOM 692 N N . ARG A 1 102 ? 5.221 13.277 12.858 1.00 73.56 102 ARG A N 1
ATOM 693 C CA . ARG A 1 102 ? 5.774 14.249 13.812 1.00 73.56 102 ARG A CA 1
ATOM 694 C C . ARG A 1 102 ? 6.641 13.527 14.825 1.00 73.56 102 ARG A C 1
ATOM 696 O O . ARG A 1 102 ? 6.264 12.385 15.171 1.00 73.56 102 ARG A O 1
#